Protein AF-A0A327VWJ6-F1 (afdb_monomer_lite)

Organism: NCBI:txid1539050

Structure (mmCIF, N/CA/C/O backbone):
data_AF-A0A327VWJ6-F1
#
_entry.id   AF-A0A327VWJ6-F1
#
loop_
_atom_site.group_PDB
_atom_site.id
_atom_site.type_symbol
_atom_site.label_atom_id
_atom_site.label_alt_id
_atom_site.label_comp_id
_atom_site.label_asym_id
_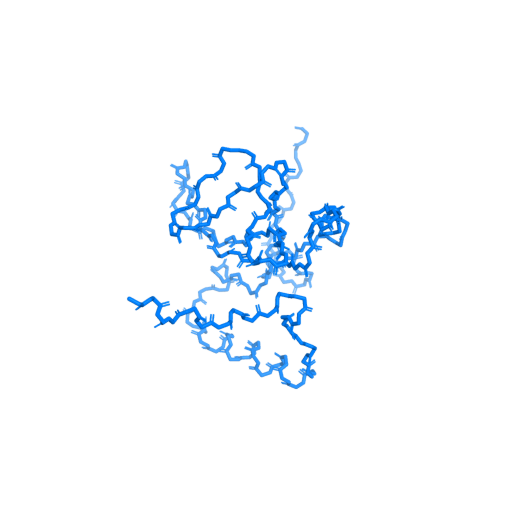atom_site.label_entity_id
_atom_site.label_seq_id
_atom_site.pdbx_PDB_ins_code
_atom_site.Cartn_x
_atom_site.Cartn_y
_atom_site.Cartn_z
_atom_site.occupancy
_atom_site.B_iso_or_equiv
_atom_site.auth_seq_id
_atom_site.auth_comp_id
_atom_site.auth_asym_id
_atom_site.auth_atom_id
_atom_site.pdbx_PDB_model_num
ATOM 1 N N . MET A 1 1 ? -24.506 30.618 5.815 1.00 36.81 1 MET A N 1
ATOM 2 C CA . MET A 1 1 ? -25.243 29.393 5.446 1.00 36.81 1 MET A CA 1
ATOM 3 C C . MET A 1 1 ? -24.244 28.503 4.733 1.00 36.81 1 MET A C 1
ATOM 5 O O . MET A 1 1 ? -23.682 28.939 3.739 1.00 36.81 1 MET A O 1
ATOM 9 N N . SER A 1 2 ? -23.863 27.390 5.363 1.00 47.78 2 SER A N 1
ATOM 10 C CA . SER A 1 2 ? -22.712 26.567 4.969 1.00 47.78 2 SER A CA 1
ATOM 11 C C . SER A 1 2 ? -23.175 25.418 4.078 1.00 47.78 2 SER A C 1
ATOM 13 O O . SER A 1 2 ? -23.230 24.274 4.519 1.00 47.78 2 SER A O 1
ATOM 15 N N . ASP A 1 3 ? -23.533 25.734 2.838 1.00 49.34 3 ASP A N 1
ATOM 16 C CA . ASP A 1 3 ? -23.884 24.739 1.828 1.00 49.34 3 ASP A CA 1
ATOM 17 C C . ASP A 1 3 ? -22.654 24.410 0.986 1.00 49.34 3 ASP A C 1
ATOM 19 O O . ASP A 1 3 ? -22.283 25.173 0.100 1.00 49.34 3 ASP A O 1
ATOM 23 N N . SER A 1 4 ? -21.996 23.297 1.317 1.00 48.88 4 SER A N 1
ATOM 24 C CA . SER A 1 4 ? -21.396 22.343 0.367 1.00 48.88 4 SER A CA 1
ATOM 25 C C . SER A 1 4 ? -20.554 21.323 1.144 1.00 48.88 4 SER A C 1
ATOM 27 O O . SER A 1 4 ? -19.333 21.256 1.019 1.00 48.88 4 SER A O 1
ATOM 29 N N . GLN A 1 5 ? -21.194 20.507 1.985 1.00 52.53 5 GLN A N 1
ATOM 30 C CA . GLN A 1 5 ? -20.631 19.182 2.239 1.00 52.53 5 GLN A CA 1
ATOM 31 C C . GLN A 1 5 ? -21.064 18.312 1.064 1.00 52.53 5 GLN A C 1
ATOM 33 O O . GLN A 1 5 ? -22.122 17.685 1.087 1.00 52.53 5 GLN A O 1
ATOM 38 N N . SER A 1 6 ? -20.271 18.337 -0.007 1.00 57.69 6 SER A N 1
ATOM 39 C CA . SER A 1 6 ? -20.333 17.293 -1.023 1.00 57.69 6 SER A CA 1
ATOM 40 C C . SER A 1 6 ? -20.274 15.950 -0.293 1.00 57.69 6 SER A C 1
ATOM 42 O O . SER A 1 6 ? -19.370 15.697 0.505 1.00 57.69 6 SER A O 1
ATOM 44 N N . LYS A 1 7 ? -21.319 15.135 -0.460 1.00 65.94 7 LYS A N 1
ATOM 45 C CA . LYS A 1 7 ? -21.467 13.860 0.243 1.00 65.94 7 LYS A CA 1
ATOM 46 C C . LYS A 1 7 ? -20.254 12.999 -0.112 1.00 65.94 7 LYS A C 1
ATOM 48 O O . LYS A 1 7 ? -20.141 12.556 -1.254 1.00 65.94 7 LYS A O 1
ATOM 53 N N . ARG A 1 8 ? -19.316 12.842 0.831 1.00 68.38 8 ARG A N 1
ATOM 54 C CA . ARG A 1 8 ? -18.117 12.018 0.630 1.00 68.38 8 ARG A CA 1
ATOM 55 C C . ARG A 1 8 ? -18.559 10.615 0.184 1.00 68.38 8 ARG A C 1
ATOM 57 O O . ARG A 1 8 ? -19.565 10.125 0.706 1.00 68.38 8 ARG A O 1
ATOM 64 N N . PRO A 1 9 ? -17.860 9.980 -0.775 1.00 78.50 9 PRO A N 1
ATOM 65 C CA . PRO A 1 9 ? -18.131 8.593 -1.124 1.00 78.50 9 PRO A CA 1
ATOM 66 C C . PRO A 1 9 ? -18.042 7.698 0.116 1.00 78.50 9 PRO A C 1
ATOM 68 O O . PRO A 1 9 ? -17.189 7.912 0.977 1.00 78.50 9 PRO A O 1
ATOM 71 N N . SER A 1 10 ? -18.925 6.705 0.195 1.00 85.81 10 SER A N 1
ATOM 72 C CA . SER A 1 10 ? -18.858 5.659 1.214 1.00 85.81 10 SER A CA 1
ATOM 73 C C . SER A 1 10 ? -17.563 4.872 1.037 1.00 85.81 10 SER A C 1
ATOM 75 O O . SER A 1 10 ? -17.284 4.366 -0.050 1.00 85.81 10 SER A O 1
ATOM 77 N N . ILE A 1 11 ? -16.767 4.773 2.102 1.00 88.19 11 ILE A N 1
ATOM 78 C CA . ILE A 1 11 ? -15.513 4.009 2.086 1.00 88.19 11 ILE A CA 1
ATOM 79 C C . ILE A 1 11 ? -15.783 2.516 1.910 1.00 88.19 11 ILE A C 1
ATOM 81 O O . ILE A 1 11 ? -15.033 1.847 1.208 1.00 88.19 11 ILE A O 1
ATOM 85 N N . ALA A 1 12 ? -16.882 2.013 2.476 1.00 86.81 12 ALA A N 1
ATOM 86 C CA . ALA A 1 12 ? -17.280 0.615 2.337 1.00 86.81 12 ALA A CA 1
ATOM 87 C C . ALA A 1 12 ? -17.583 0.221 0.877 1.00 86.81 12 ALA A C 1
ATOM 89 O O . ALA A 1 12 ? -17.473 -0.948 0.522 1.00 86.81 12 ALA A O 1
ATOM 90 N N . ASP A 1 13 ? -17.926 1.199 0.032 1.00 89.19 13 ASP A N 1
ATOM 91 C CA . ASP A 1 13 ? -18.207 1.000 -1.393 1.00 89.19 13 ASP A CA 1
ATOM 92 C C . ASP A 1 13 ? -17.003 1.354 -2.289 1.00 89.19 13 ASP A C 1
ATOM 94 O O . ASP A 1 13 ? -17.113 1.358 -3.517 1.00 89.19 13 ASP A O 1
ATOM 98 N N . ALA A 1 14 ? -15.853 1.705 -1.702 1.00 91.62 14 ALA A N 1
ATOM 99 C CA . ALA A 1 14 ? -14.676 2.107 -2.455 1.00 91.62 14 ALA A CA 1
ATOM 100 C C . ALA A 1 14 ? -13.952 0.901 -3.078 1.00 91.62 14 ALA A C 1
ATOM 102 O O . ALA A 1 14 ? -13.716 -0.123 -2.439 1.00 91.62 14 ALA A O 1
ATOM 103 N N . GLY A 1 15 ? -13.518 1.070 -4.329 1.00 91.50 15 GLY A N 1
ATOM 104 C CA . GLY A 1 15 ? -12.789 0.051 -5.084 1.00 91.50 15 GLY A CA 1
ATOM 105 C C . GLY A 1 15 ? -13.684 -0.803 -5.985 1.00 91.50 15 GLY A C 1
ATOM 106 O O . GLY A 1 15 ? -14.886 -0.588 -6.111 1.00 91.50 15 GLY A O 1
ATOM 107 N N . GLY A 1 16 ? -13.070 -1.751 -6.690 1.00 93.94 16 GLY A N 1
ATOM 108 C CA . GLY A 1 16 ? -13.778 -2.665 -7.580 1.00 93.94 16 GLY A CA 1
ATOM 109 C C . GLY A 1 16 ? -12.837 -3.663 -8.243 1.00 93.94 16 GLY A C 1
ATOM 110 O O . GLY A 1 16 ? -11.681 -3.346 -8.532 1.00 93.94 16 GLY A O 1
ATOM 111 N N . PHE A 1 17 ? -13.329 -4.877 -8.494 1.00 96.62 17 PHE A N 1
ATOM 112 C CA . PHE A 1 17 ? -12.576 -5.879 -9.245 1.00 96.62 17 PHE A CA 1
ATOM 113 C C . PHE A 1 17 ? -12.477 -5.472 -10.718 1.00 96.62 17 PHE A C 1
ATOM 115 O O . PHE A 1 17 ? -13.466 -5.077 -11.336 1.00 96.62 17 PHE A O 1
ATOM 122 N N . ILE A 1 18 ? -11.280 -5.587 -11.289 1.00 96.56 18 ILE A N 1
ATOM 123 C CA . ILE A 1 18 ? -11.020 -5.289 -12.701 1.00 96.56 18 ILE A CA 1
ATOM 124 C C . ILE A 1 18 ? -10.816 -6.575 -13.498 1.00 96.56 18 ILE A C 1
ATOM 126 O O . ILE A 1 18 ? -10.403 -7.600 -12.955 1.00 96.56 18 ILE A O 1
ATOM 130 N N . SER A 1 19 ? -11.077 -6.519 -14.806 1.00 97.75 19 SER A N 1
ATOM 131 C CA . SER A 1 19 ? -10.780 -7.641 -15.696 1.00 97.75 19 SER A CA 1
ATOM 132 C C . SER A 1 19 ? -9.270 -7.824 -15.888 1.00 97.75 19 SER A C 1
ATOM 134 O O . SER A 1 19 ? -8.475 -6.895 -15.697 1.00 97.75 19 SER A O 1
ATOM 136 N N . LYS A 1 20 ? -8.873 -9.018 -16.337 1.00 97.25 20 LYS A N 1
ATOM 137 C CA . LYS A 1 20 ? -7.486 -9.329 -16.703 1.00 97.25 20 LYS A CA 1
ATOM 138 C C . LYS A 1 20 ? -6.954 -8.368 -17.770 1.00 97.25 20 LYS A C 1
ATOM 140 O O . LYS A 1 20 ? -5.835 -7.881 -17.651 1.00 97.25 20 LYS A O 1
ATOM 145 N N . GLU A 1 21 ? -7.752 -8.071 -18.789 1.00 98.12 21 GLU A N 1
ATOM 146 C CA . GLU A 1 21 ? -7.383 -7.194 -19.907 1.00 98.12 21 GLU A CA 1
ATOM 147 C C . GLU A 1 21 ? -7.159 -5.762 -19.416 1.00 98.12 21 GLU A C 1
ATOM 149 O O . GLU A 1 21 ? -6.206 -5.090 -19.823 1.00 98.12 21 GLU A O 1
ATOM 154 N N . ARG A 1 22 ? -8.010 -5.298 -18.488 1.00 97.44 22 ARG A N 1
ATOM 155 C CA . ARG A 1 22 ? -7.843 -3.989 -17.857 1.00 97.44 22 ARG A CA 1
ATOM 156 C C . ARG A 1 22 ? -6.566 -3.937 -17.026 1.00 97.44 22 ARG A C 1
ATOM 158 O O . ARG A 1 22 ? -5.816 -2.975 -17.167 1.00 97.44 22 ARG A O 1
ATOM 165 N N . MET A 1 23 ? -6.298 -4.964 -16.218 1.00 96.56 23 MET A N 1
ATOM 166 C CA . MET A 1 23 ? -5.053 -5.082 -15.455 1.00 96.56 23 MET A CA 1
ATOM 167 C C . MET A 1 23 ? -3.832 -5.023 -16.383 1.00 96.56 23 MET A C 1
ATOM 169 O O . MET A 1 23 ? -2.949 -4.198 -16.176 1.00 96.56 23 MET A O 1
ATOM 173 N N . GLN A 1 24 ? -3.804 -5.835 -17.443 1.00 96.38 24 GLN A N 1
ATOM 174 C CA . GLN A 1 24 ? -2.701 -5.861 -18.410 1.00 96.38 24 GLN A CA 1
ATOM 175 C C . GLN A 1 24 ? -2.482 -4.497 -19.069 1.00 96.38 24 GLN A C 1
ATOM 177 O O . GLN A 1 24 ? -1.351 -4.029 -19.143 1.00 96.38 24 GLN A O 1
ATOM 182 N N . THR A 1 25 ? -3.561 -3.827 -19.482 1.00 97.62 25 THR A N 1
ATOM 183 C CA . THR A 1 25 ? -3.484 -2.489 -20.086 1.00 97.62 25 THR A CA 1
ATOM 184 C C . THR A 1 25 ? -2.840 -1.478 -19.136 1.00 97.62 25 THR A C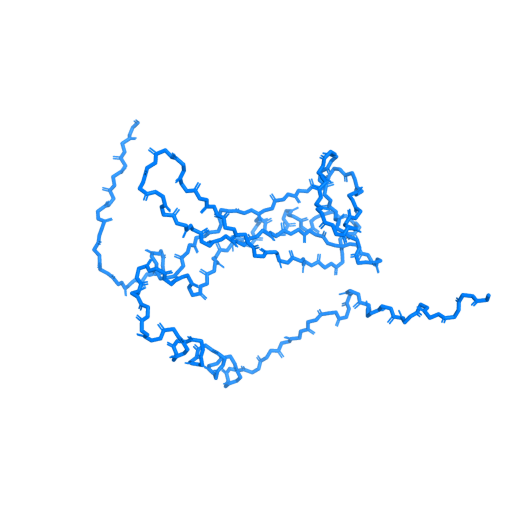 1
ATOM 186 O O . THR A 1 25 ? -1.970 -0.716 -19.550 1.00 97.62 25 THR A O 1
ATOM 189 N N . LEU A 1 26 ? -3.242 -1.474 -17.860 1.00 96.44 26 LEU A N 1
ATOM 190 C CA . LEU A 1 26 ? -2.688 -0.563 -16.855 1.00 96.44 26 LEU A CA 1
ATOM 191 C C . LEU A 1 26 ? -1.194 -0.821 -16.619 1.00 96.44 26 LEU A C 1
ATOM 193 O O . LEU A 1 26 ? -0.407 0.123 -16.644 1.00 96.44 26 LEU A O 1
ATOM 197 N N . LEU A 1 27 ? -0.803 -2.088 -16.455 1.00 93.12 27 LEU A N 1
ATOM 198 C CA . LEU A 1 27 ? 0.593 -2.464 -16.216 1.00 93.12 27 LEU A CA 1
ATOM 199 C C . LEU A 1 27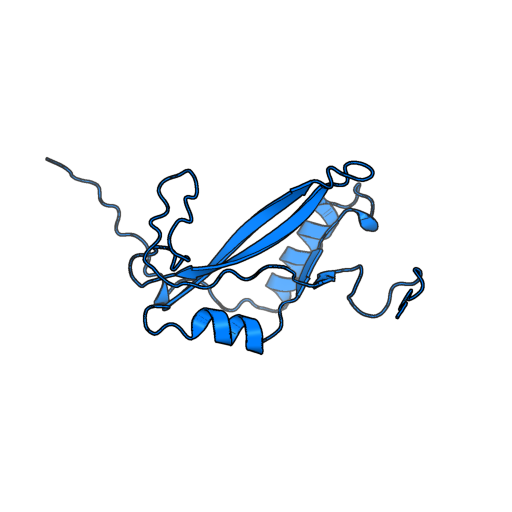 ? 1.485 -2.155 -17.427 1.00 93.12 27 LEU A C 1
ATOM 201 O O . LEU A 1 27 ? 2.545 -1.559 -17.265 1.00 93.12 27 LEU A O 1
ATOM 205 N N . THR A 1 28 ? 1.039 -2.467 -18.647 1.00 92.94 28 THR A N 1
ATOM 206 C CA . THR A 1 28 ? 1.786 -2.140 -19.872 1.00 92.94 28 THR A CA 1
ATOM 207 C C . THR A 1 28 ? 1.943 -0.633 -20.068 1.00 92.94 28 THR A C 1
ATOM 209 O O . THR A 1 28 ? 2.994 -0.185 -20.521 1.00 92.94 28 THR A O 1
ATOM 212 N N . ASN A 1 29 ? 0.924 0.166 -19.742 1.00 94.81 29 ASN A N 1
ATOM 213 C CA . ASN A 1 29 ? 1.038 1.622 -19.824 1.00 94.81 29 ASN A CA 1
ATOM 214 C C . ASN A 1 29 ? 2.067 2.157 -18.824 1.00 94.81 29 ASN A C 1
ATOM 216 O O . ASN A 1 29 ? 2.877 2.995 -19.206 1.00 94.81 29 ASN A O 1
ATOM 220 N N . TYR A 1 30 ? 2.076 1.640 -17.591 1.00 91.00 30 TYR A N 1
ATOM 221 C CA . TYR A 1 30 ? 3.076 2.006 -16.588 1.00 91.00 30 TYR A CA 1
ATOM 222 C C . TYR A 1 30 ? 4.501 1.678 -17.058 1.00 91.00 30 TYR A C 1
ATOM 224 O O . TYR A 1 30 ? 5.383 2.529 -17.001 1.00 91.00 30 TYR A O 1
ATOM 232 N N . GLU A 1 31 ? 4.714 0.474 -17.597 1.00 87.94 31 GLU A N 1
ATOM 233 C CA . GLU A 1 31 ? 6.016 0.061 -18.136 1.00 87.94 31 GLU A CA 1
ATOM 234 C C . GLU A 1 31 ? 6.483 0.944 -19.297 1.00 87.94 31 GLU A C 1
ATOM 236 O O . GLU A 1 31 ? 7.658 1.289 -19.359 1.00 87.94 31 GLU A O 1
ATOM 241 N N . LYS A 1 32 ? 5.575 1.335 -20.199 1.00 90.81 32 LYS A N 1
ATOM 242 C CA . LYS A 1 32 ? 5.895 2.237 -21.316 1.00 90.81 32 LYS A CA 1
ATOM 243 C C . LYS A 1 32 ? 6.238 3.647 -20.846 1.00 90.81 32 LYS A C 1
ATOM 245 O O . LYS A 1 32 ? 7.189 4.228 -21.351 1.00 90.81 32 LYS A O 1
ATOM 250 N N . ASP A 1 33 ? 5.482 4.176 -19.888 1.00 91.38 33 ASP A N 1
ATOM 251 C CA . ASP A 1 33 ? 5.707 5.506 -19.304 1.00 91.38 33 ASP A CA 1
ATOM 252 C C . ASP A 1 33 ? 7.053 5.593 -18.561 1.00 91.38 33 ASP A C 1
ATOM 254 O O . ASP A 1 33 ? 7.651 6.658 -18.449 1.00 91.38 33 ASP A O 1
ATOM 258 N N . HIS A 1 34 ? 7.567 4.449 -18.102 1.00 87.69 34 HIS A N 1
ATOM 259 C CA . HIS A 1 34 ? 8.828 4.343 -17.370 1.00 87.69 34 HIS A CA 1
ATOM 260 C C . HIS A 1 34 ? 9.936 3.650 -18.185 1.00 87.69 34 HIS A C 1
ATOM 262 O O . HIS A 1 34 ? 10.937 3.230 -17.610 1.00 87.69 34 HIS A O 1
ATOM 268 N N . ALA A 1 35 ? 9.789 3.531 -19.511 1.00 85.19 35 ALA A N 1
ATOM 269 C CA . ALA A 1 35 ? 10.723 2.782 -20.359 1.00 85.19 35 ALA A CA 1
ATOM 270 C C . ALA A 1 35 ? 12.155 3.354 -20.365 1.00 85.19 35 ALA A C 1
ATOM 272 O O . ALA A 1 35 ? 13.110 2.599 -20.538 1.00 85.19 35 ALA A O 1
ATOM 273 N N . ASP A 1 36 ? 12.300 4.663 -20.139 1.00 85.31 36 ASP A N 1
ATOM 274 C CA . ASP A 1 36 ? 13.596 5.353 -20.096 1.00 85.31 36 ASP A CA 1
ATOM 275 C C . ASP A 1 36 ? 14.270 5.298 -18.709 1.00 85.31 36 ASP A C 1
ATOM 277 O O . ASP A 1 36 ? 15.413 5.732 -18.548 1.00 85.31 36 ASP A O 1
ATOM 281 N N . GLN A 1 37 ? 13.581 4.776 -17.687 1.00 79.06 37 GLN A N 1
ATOM 282 C CA . GLN A 1 37 ? 14.138 4.602 -16.344 1.00 79.06 37 GLN A CA 1
ATOM 283 C C . GLN A 1 37 ? 14.880 3.264 -16.249 1.00 79.06 37 GLN A C 1
ATOM 285 O O . GLN A 1 37 ? 14.489 2.258 -16.846 1.00 79.06 37 GLN A O 1
ATOM 290 N N . LYS A 1 38 ? 15.968 3.221 -15.472 1.00 72.56 38 LYS A N 1
ATOM 291 C CA . LYS A 1 38 ? 16.676 1.959 -15.234 1.00 72.56 38 LYS A CA 1
ATOM 292 C C . LYS A 1 38 ? 15.756 1.014 -14.469 1.00 72.56 38 LYS A C 1
ATOM 294 O O . LYS A 1 38 ? 15.111 1.415 -13.507 1.00 72.56 38 LYS A O 1
ATOM 299 N N . ALA A 1 39 ? 15.739 -0.258 -14.862 1.00 66.19 39 ALA A N 1
ATOM 300 C CA . ALA A 1 39 ? 14.868 -1.264 -14.251 1.00 66.19 39 ALA A CA 1
ATOM 301 C C . ALA A 1 39 ? 15.063 -1.408 -12.727 1.00 66.19 39 ALA A C 1
ATOM 303 O O . ALA A 1 39 ? 14.120 -1.768 -12.031 1.00 66.19 39 ALA A O 1
ATOM 304 N N . THR A 1 40 ? 16.261 -1.102 -12.222 1.00 64.69 40 THR A N 1
ATOM 305 C CA . THR A 1 40 ? 16.613 -1.095 -10.792 1.00 64.69 40 THR A CA 1
ATOM 306 C C . THR A 1 40 ? 15.945 0.026 -10.001 1.00 64.69 40 THR A C 1
ATOM 308 O O . THR A 1 40 ? 15.778 -0.102 -8.793 1.00 64.69 40 THR A O 1
ATOM 311 N N . ASP A 1 41 ? 15.532 1.097 -10.677 1.00 69.62 41 ASP A N 1
ATOM 312 C CA . ASP A 1 41 ? 15.048 2.331 -10.053 1.00 69.62 41 ASP A CA 1
ATOM 313 C C . ASP A 1 41 ? 13.504 2.387 -10.059 1.00 69.62 41 ASP A C 1
ATOM 315 O O . ASP A 1 41 ? 12.880 3.292 -9.494 1.00 69.62 41 ASP A O 1
ATOM 319 N N . ILE A 1 42 ? 12.859 1.403 -10.700 1.00 77.38 42 ILE A N 1
ATOM 320 C CA . ILE A 1 42 ? 11.407 1.328 -10.864 1.00 77.38 42 ILE A CA 1
ATOM 321 C C . ILE A 1 42 ? 10.834 0.270 -9.920 1.00 77.38 42 ILE A C 1
ATOM 323 O O . ILE A 1 42 ? 10.925 -0.933 -10.165 1.00 77.38 42 ILE A O 1
ATOM 327 N N . VAL A 1 43 ? 10.127 0.724 -8.886 1.00 81.88 43 VAL A N 1
ATOM 328 C CA . VAL A 1 43 ? 9.227 -0.141 -8.113 1.00 81.88 43 VAL A CA 1
ATOM 329 C C . VAL A 1 43 ? 7.926 -0.308 -8.896 1.00 81.88 43 VAL A C 1
ATOM 331 O O . VAL A 1 43 ? 7.138 0.630 -9.001 1.00 81.88 43 VAL A O 1
ATOM 334 N N . LYS A 1 44 ? 7.699 -1.503 -9.451 1.00 85.31 44 LYS A N 1
ATOM 335 C CA . LYS A 1 44 ? 6.470 -1.837 -10.195 1.00 85.31 44 LYS A CA 1
ATOM 336 C C . LYS A 1 44 ? 5.310 -2.205 -9.277 1.00 85.31 44 LYS A C 1
ATOM 338 O O . LYS A 1 44 ? 4.151 -1.988 -9.618 1.00 85.31 44 LYS A O 1
ATOM 343 N N . ALA A 1 45 ? 5.625 -2.816 -8.141 1.00 88.50 45 ALA A N 1
ATOM 344 C CA . ALA A 1 45 ? 4.654 -3.250 -7.151 1.00 88.50 45 ALA A CA 1
ATOM 345 C C . ALA A 1 45 ? 5.320 -3.411 -5.782 1.00 88.50 45 ALA A C 1
ATOM 347 O O . ALA A 1 45 ? 6.532 -3.625 -5.696 1.00 88.50 45 ALA A O 1
ATOM 348 N N . MET A 1 46 ? 4.494 -3.362 -4.738 1.00 90.88 46 MET A N 1
ATOM 349 C CA . MET A 1 46 ? 4.855 -3.724 -3.371 1.00 90.88 46 MET A CA 1
ATOM 350 C C . MET A 1 46 ? 4.038 -4.940 -2.952 1.00 90.88 46 MET A C 1
ATOM 352 O O . MET A 1 46 ? 2.814 -4.943 -3.086 1.00 90.88 46 MET A O 1
ATOM 356 N N . CYS A 1 47 ? 4.711 -5.980 -2.468 1.00 93.12 47 CYS A N 1
ATOM 357 C CA . CYS A 1 47 ? 4.052 -7.163 -1.934 1.00 93.12 47 CYS A CA 1
ATOM 358 C C . CYS A 1 47 ? 3.951 -7.066 -0.411 1.00 93.12 47 CYS A C 1
ATOM 360 O O . CYS A 1 47 ? 4.964 -6.902 0.267 1.00 93.12 47 CYS A O 1
ATOM 362 N N . PHE A 1 48 ? 2.740 -7.232 0.115 1.00 95.00 48 PHE A N 1
ATOM 363 C CA . PHE A 1 48 ? 2.468 -7.333 1.546 1.00 95.00 48 PHE A CA 1
ATOM 364 C C . PHE A 1 48 ? 1.918 -8.719 1.856 1.00 95.00 48 PHE A C 1
ATOM 366 O O . PHE A 1 48 ? 1.149 -9.287 1.075 1.00 95.00 48 PHE A O 1
ATOM 373 N N . SER A 1 49 ? 2.296 -9.274 3.006 1.00 95.88 49 SER A N 1
ATOM 374 C CA . SER A 1 49 ? 1.721 -10.546 3.436 1.00 95.88 49 SER A CA 1
ATOM 375 C C . SER A 1 49 ? 0.233 -10.380 3.753 1.00 95.88 49 SER A C 1
ATOM 377 O O . SER A 1 49 ? -0.189 -9.373 4.327 1.00 95.88 49 SER A O 1
ATOM 379 N N . LYS A 1 50 ? -0.560 -11.400 3.411 1.00 96.38 50 LYS A N 1
ATOM 380 C CA . LYS A 1 50 ? -1.988 -11.450 3.745 1.00 96.38 50 LYS A CA 1
ATOM 381 C C . LYS A 1 50 ? -2.216 -11.225 5.241 1.00 96.38 50 LYS A C 1
ATOM 383 O O . LYS A 1 50 ? -3.075 -10.431 5.602 1.00 96.38 50 LYS A O 1
ATOM 388 N N . ASP A 1 51 ? -1.443 -11.900 6.088 1.00 97.75 51 ASP A N 1
ATOM 389 C CA . ASP A 1 51 ? -1.644 -11.870 7.538 1.00 97.75 51 ASP A CA 1
ATOM 390 C C . ASP A 1 51 ? -1.384 -10.478 8.118 1.00 97.75 51 ASP A C 1
ATOM 392 O O . ASP A 1 51 ? -2.152 -10.030 8.959 1.00 97.75 51 ASP A O 1
ATOM 396 N N . LYS A 1 52 ? -0.385 -9.744 7.609 1.00 97.69 52 LYS A N 1
ATOM 397 C CA . LYS A 1 52 ? -0.134 -8.359 8.035 1.00 97.69 52 LYS A CA 1
ATOM 398 C C . LYS A 1 52 ? -1.227 -7.396 7.586 1.00 97.69 52 LYS A C 1
ATOM 400 O O . LYS A 1 52 ? -1.601 -6.509 8.345 1.00 97.69 52 LYS A O 1
ATOM 405 N N . VAL A 1 53 ? -1.772 -7.586 6.383 1.00 97.62 53 VAL A N 1
ATOM 406 C CA . VAL A 1 53 ? -2.921 -6.793 5.918 1.00 97.62 53 VAL A CA 1
ATOM 407 C C . VAL A 1 53 ? -4.159 -7.088 6.767 1.00 97.62 53 VAL A C 1
ATOM 409 O O . VAL A 1 53 ? -4.879 -6.166 7.131 1.00 97.62 53 VAL A O 1
ATOM 412 N N . LEU A 1 54 ? -4.403 -8.353 7.119 1.00 97.12 54 LEU A N 1
ATOM 413 C CA . LEU A 1 54 ? -5.517 -8.718 7.996 1.00 97.12 54 LEU A CA 1
ATOM 414 C C . LEU A 1 54 ? -5.324 -8.204 9.426 1.00 97.12 54 LEU A C 1
ATOM 416 O O . LEU A 1 54 ? -6.289 -7.736 10.010 1.00 97.12 54 LEU A O 1
ATOM 420 N N . GLU A 1 55 ? -4.106 -8.249 9.968 1.00 96.75 55 GLU A N 1
ATOM 421 C CA . GLU A 1 55 ? -3.765 -7.676 11.277 1.00 96.75 55 GLU A CA 1
ATOM 422 C C . GLU A 1 55 ? -4.029 -6.164 11.309 1.00 96.75 55 GLU A C 1
ATOM 424 O O . GLU A 1 55 ? -4.660 -5.671 12.240 1.00 96.75 55 GLU A O 1
ATOM 429 N N . LEU A 1 56 ? -3.634 -5.437 10.256 1.00 95.62 56 LEU A N 1
ATOM 430 C CA . LEU A 1 56 ? -3.931 -4.010 10.101 1.00 95.62 56 LEU A CA 1
ATOM 431 C C . LEU A 1 56 ? -5.444 -3.725 10.069 1.00 95.62 56 LEU A C 1
ATOM 433 O O . LEU A 1 56 ? -5.897 -2.730 10.627 1.00 95.62 56 LEU A O 1
ATOM 437 N N . LEU A 1 57 ? -6.218 -4.585 9.405 1.00 95.94 57 LEU A N 1
ATOM 438 C CA . LEU A 1 57 ? -7.668 -4.439 9.235 1.00 95.94 57 LEU A CA 1
ATOM 439 C C . LEU A 1 57 ? -8.490 -5.089 10.358 1.00 95.94 57 LEU A C 1
ATOM 441 O O . LEU A 1 57 ? -9.715 -5.084 10.281 1.00 95.94 57 LEU A O 1
ATOM 445 N N . ALA A 1 58 ? -7.847 -5.650 11.385 1.00 95.50 58 ALA A N 1
ATOM 446 C CA . ALA A 1 58 ? -8.529 -6.328 12.487 1.00 95.50 58 ALA A CA 1
ATOM 447 C C . ALA A 1 58 ? -9.204 -5.364 13.481 1.00 95.50 58 ALA A C 1
ATOM 449 O O . ALA A 1 58 ? -9.900 -5.818 14.385 1.00 95.50 58 ALA A O 1
ATOM 450 N N . ASP A 1 59 ? -8.997 -4.051 13.344 1.00 92.69 59 ASP A N 1
ATOM 451 C CA . ASP A 1 59 ? -9.724 -3.046 14.121 1.00 92.69 59 ASP A CA 1
ATOM 452 C C . ASP A 1 59 ? -11.205 -3.026 13.707 1.00 92.69 59 ASP A C 1
ATOM 454 O O . ASP A 1 59 ? -11.518 -2.821 12.537 1.00 92.69 59 ASP A O 1
ATOM 458 N N . ASP A 1 60 ? -12.126 -3.180 14.661 1.00 93.19 60 ASP A N 1
ATOM 459 C CA . ASP A 1 60 ? -13.578 -3.225 14.404 1.00 93.19 60 ASP A CA 1
ATOM 460 C C . ASP A 1 60 ? -14.134 -1.959 13.725 1.00 93.19 60 ASP A C 1
ATOM 462 O O . ASP A 1 60 ? -15.233 -1.966 13.166 1.00 93.19 60 ASP A O 1
ATOM 466 N N . ARG A 1 61 ? -13.402 -0.842 13.787 1.00 92.38 61 ARG A N 1
ATOM 467 C CA . ARG A 1 61 ? -13.772 0.415 13.125 1.00 92.38 61 ARG A CA 1
ATOM 468 C C . ARG A 1 61 ? -13.343 0.437 11.657 1.00 92.38 61 ARG A C 1
ATOM 470 O O . ARG A 1 61 ? -13.819 1.298 10.917 1.00 92.38 61 ARG A O 1
ATOM 477 N N . ALA A 1 62 ? -12.435 -0.448 11.244 1.00 94.31 62 ALA A N 1
ATOM 478 C CA . ALA A 1 62 ? -11.889 -0.481 9.898 1.00 94.31 62 ALA A CA 1
ATOM 479 C C . ALA A 1 62 ? -12.947 -0.945 8.890 1.00 94.31 62 ALA A C 1
ATOM 481 O O . ALA A 1 62 ? -13.499 -2.038 8.982 1.00 94.31 62 ALA A O 1
ATOM 482 N N . VAL A 1 63 ? -13.193 -0.118 7.876 1.00 95.44 63 VAL A N 1
ATOM 483 C CA . VAL A 1 63 ? -14.065 -0.462 6.738 1.00 95.44 63 VAL A CA 1
ATOM 484 C C . VAL A 1 63 ? -13.353 -0.332 5.394 1.00 95.44 63 VAL A C 1
ATOM 486 O O . VAL A 1 63 ? -13.940 -0.611 4.352 1.00 95.44 63 VAL A O 1
ATOM 489 N N . GLY A 1 64 ? -12.094 0.108 5.401 1.00 94.19 64 GLY A N 1
ATOM 490 C CA . GLY A 1 64 ? -11.291 0.274 4.200 1.00 94.19 64 GLY A CA 1
ATOM 491 C C . GLY A 1 64 ? -9.795 0.272 4.486 1.00 94.19 64 GLY A C 1
ATOM 492 O O . GLY A 1 64 ? -9.357 0.338 5.635 1.00 94.19 64 GLY A O 1
ATOM 493 N N . LEU A 1 65 ? -9.026 0.202 3.403 1.00 95.69 65 LEU A N 1
ATOM 494 C CA . LEU A 1 65 ? -7.572 0.292 3.387 1.00 95.69 65 LEU A CA 1
ATOM 495 C C . LEU A 1 65 ? -7.180 1.502 2.539 1.00 95.69 65 LEU A C 1
ATOM 497 O O . LEU A 1 65 ? -7.584 1.603 1.378 1.00 95.69 65 LEU A O 1
ATOM 501 N N . ARG A 1 66 ? -6.367 2.397 3.093 1.00 94.38 66 ARG A N 1
ATOM 502 C CA . ARG A 1 66 ? -5.763 3.511 2.361 1.00 94.38 66 ARG A CA 1
ATOM 503 C C . ARG A 1 66 ? -4.273 3.262 2.194 1.00 94.38 66 ARG A C 1
ATOM 505 O O . ARG A 1 66 ? -3.608 2.771 3.100 1.00 94.38 66 ARG A O 1
ATOM 512 N N . ILE A 1 67 ? -3.774 3.594 1.008 1.00 95.25 67 ILE A N 1
ATOM 513 C CA . ILE A 1 67 ? -2.373 3.432 0.627 1.00 95.25 67 ILE A CA 1
ATOM 514 C C . ILE A 1 67 ? -1.815 4.817 0.322 1.00 95.25 67 ILE A C 1
ATOM 516 O O . ILE A 1 67 ? -2.300 5.498 -0.584 1.00 95.25 67 ILE A O 1
ATOM 520 N N . TYR A 1 68 ? -0.798 5.221 1.070 1.00 93.12 68 TYR A N 1
ATOM 521 C CA . TYR A 1 68 ? -0.021 6.428 0.830 1.00 93.12 68 TYR A CA 1
ATOM 522 C C . TYR A 1 68 ? 1.264 6.090 0.085 1.00 93.12 68 TYR A C 1
ATOM 524 O O . TYR A 1 68 ? 1.925 5.096 0.378 1.00 93.12 68 TYR A O 1
ATOM 532 N N . TYR A 1 69 ? 1.649 6.951 -0.854 1.00 90.44 69 TYR A N 1
ATOM 533 C CA . TYR A 1 69 ? 2.967 6.884 -1.476 1.00 90.44 69 TYR A CA 1
ATOM 534 C C . TYR A 1 69 ? 3.976 7.630 -0.604 1.00 90.44 69 TYR A C 1
ATOM 536 O O . TYR A 1 69 ? 3.802 8.817 -0.333 1.00 90.44 69 TYR A O 1
ATOM 544 N N . GLY A 1 70 ? 5.025 6.928 -0.186 1.00 88.69 70 GLY A N 1
ATOM 545 C CA . GLY A 1 70 ? 6.141 7.475 0.577 1.00 88.69 70 GLY A CA 1
ATOM 546 C C . GLY A 1 70 ? 7.441 7.454 -0.223 1.00 88.69 70 GLY A C 1
ATOM 547 O O . GLY A 1 70 ? 7.578 6.730 -1.212 1.00 88.69 70 GLY A O 1
ATOM 548 N N . ILE A 1 71 ? 8.411 8.250 0.222 1.00 88.69 71 ILE A N 1
ATOM 549 C CA . ILE A 1 71 ? 9.793 8.191 -0.253 1.00 88.69 71 ILE A CA 1
ATOM 550 C C . ILE A 1 71 ? 10.686 8.110 0.980 1.00 88.69 71 ILE A C 1
ATOM 552 O O . ILE A 1 71 ? 10.706 9.044 1.781 1.00 88.69 71 ILE A O 1
ATOM 556 N N . HIS A 1 72 ? 11.421 7.012 1.120 1.00 86.12 72 HIS A N 1
ATOM 557 C CA . HIS A 1 72 ? 12.542 6.940 2.044 1.00 86.12 72 HIS A CA 1
ATOM 558 C C . HIS A 1 72 ? 13.780 7.499 1.340 1.00 86.12 72 HIS A C 1
ATOM 560 O O . HIS A 1 72 ? 14.031 7.182 0.178 1.00 86.12 72 HIS A O 1
ATOM 566 N N . ILE A 1 73 ? 14.515 8.374 2.018 1.00 86.88 73 ILE A N 1
ATOM 567 C CA . ILE A 1 73 ? 15.767 8.936 1.518 1.00 86.88 73 ILE A CA 1
ATOM 568 C C . ILE A 1 73 ? 16.855 8.355 2.404 1.00 86.88 73 ILE A C 1
ATOM 570 O O . ILE A 1 73 ? 16.856 8.645 3.599 1.00 86.88 73 ILE A O 1
ATOM 574 N N . ASP A 1 74 ? 17.747 7.554 1.829 1.00 77.81 74 ASP A N 1
ATOM 575 C CA . ASP A 1 74 ? 18.931 7.103 2.553 1.00 77.81 74 ASP A CA 1
ATOM 576 C C . ASP A 1 74 ? 19.816 8.322 2.860 1.00 77.81 74 ASP A C 1
ATOM 578 O O . ASP A 1 74 ? 20.340 8.971 1.953 1.00 77.81 74 ASP A O 1
ATOM 582 N N . THR A 1 75 ? 19.924 8.689 4.137 1.00 79.06 75 THR A N 1
ATOM 583 C CA . THR A 1 75 ? 20.740 9.827 4.586 1.00 79.06 75 THR A CA 1
ATOM 584 C C . THR A 1 75 ? 22.161 9.436 4.964 1.00 79.06 75 THR A C 1
ATOM 586 O O . THR A 1 75 ? 23.002 10.324 5.108 1.00 79.06 75 THR A O 1
ATOM 589 N N . ASP A 1 76 ? 22.429 8.139 5.111 1.00 73.81 76 ASP A N 1
ATOM 590 C CA . ASP A 1 76 ? 23.684 7.613 5.650 1.00 73.81 76 ASP A CA 1
ATOM 591 C C . ASP A 1 76 ? 24.530 6.920 4.563 1.00 73.81 76 ASP A C 1
ATOM 593 O O . ASP A 1 76 ? 25.711 6.634 4.781 1.00 73.81 76 ASP A O 1
ATOM 597 N N . GLY A 1 77 ? 23.945 6.688 3.382 1.00 69.44 77 GLY A N 1
ATOM 598 C CA . GLY A 1 77 ? 24.593 6.143 2.192 1.00 69.44 77 GLY A CA 1
ATOM 599 C C . GLY A 1 77 ? 24.645 7.109 1.004 1.00 69.44 77 GLY A C 1
ATOM 600 O O . GLY A 1 77 ? 25.093 8.251 1.103 1.00 69.44 77 GLY A O 1
ATOM 601 N N . ASP A 1 78 ? 24.266 6.623 -0.174 1.00 71.94 78 ASP A N 1
ATOM 602 C CA . ASP A 1 78 ? 24.455 7.305 -1.463 1.00 71.94 78 ASP A CA 1
ATOM 603 C C . ASP A 1 78 ? 23.318 8.272 -1.843 1.00 71.94 78 ASP A C 1
ATOM 605 O O . ASP A 1 78 ? 23.332 8.862 -2.929 1.00 71.94 78 ASP A O 1
ATOM 609 N N . GLY A 1 79 ? 22.347 8.475 -0.948 1.00 75.81 79 GLY A N 1
ATOM 610 C CA . GLY A 1 79 ? 21.199 9.341 -1.197 1.00 75.81 79 GLY A CA 1
ATOM 611 C C . GLY A 1 79 ? 20.112 8.696 -2.055 1.00 75.81 79 GLY A C 1
ATOM 612 O O . GLY A 1 79 ? 19.255 9.422 -2.578 1.00 75.81 79 GLY A O 1
ATOM 613 N N . ILE A 1 80 ? 20.135 7.368 -2.243 1.00 78.19 80 ILE A N 1
ATOM 614 C CA . ILE A 1 80 ? 19.092 6.662 -2.989 1.00 78.19 80 ILE A CA 1
ATOM 615 C C . ILE A 1 80 ? 17.720 6.930 -2.362 1.00 78.19 80 ILE A C 1
ATOM 617 O O . ILE A 1 80 ? 17.498 6.851 -1.152 1.00 78.19 80 ILE A O 1
ATOM 621 N N . LYS A 1 81 ? 16.775 7.265 -3.243 1.00 82.56 81 LYS A N 1
ATOM 622 C CA . LYS A 1 81 ? 15.368 7.452 -2.904 1.00 82.56 81 LYS A CA 1
ATOM 623 C C . LYS A 1 81 ? 14.617 6.159 -3.165 1.00 82.56 81 LYS A C 1
ATOM 625 O O . LYS A 1 81 ? 14.440 5.769 -4.318 1.00 82.56 81 LYS A O 1
ATOM 630 N N . GLU A 1 82 ? 14.113 5.541 -2.110 1.00 81.69 82 GLU A N 1
ATOM 631 C CA . GLU A 1 82 ? 13.280 4.351 -2.208 1.00 81.69 82 GLU A CA 1
ATOM 632 C C . GLU A 1 82 ? 11.802 4.733 -2.163 1.00 81.69 82 GLU A C 1
ATOM 634 O O . GLU A 1 82 ? 11.333 5.369 -1.217 1.00 81.69 82 GLU A O 1
ATOM 639 N N . LYS A 1 83 ? 11.037 4.318 -3.176 1.00 85.81 83 LYS A N 1
ATOM 640 C CA . LYS A 1 83 ? 9.574 4.439 -3.145 1.00 85.81 83 LYS A CA 1
ATOM 641 C C . LYS A 1 83 ? 9.015 3.451 -2.118 1.00 85.81 83 LYS A C 1
ATOM 643 O O . LYS A 1 83 ? 9.339 2.267 -2.172 1.00 85.81 83 LYS A O 1
ATOM 648 N N . LYS A 1 84 ? 8.142 3.933 -1.235 1.00 88.69 84 LYS A N 1
ATOM 649 C CA . LYS A 1 84 ? 7.442 3.146 -0.210 1.00 88.69 84 LYS A CA 1
ATOM 650 C C . LYS A 1 84 ? 5.930 3.235 -0.406 1.00 88.69 84 LYS A C 1
ATOM 652 O O . LYS A 1 84 ? 5.428 4.185 -1.015 1.00 88.69 84 LYS A O 1
ATOM 657 N N . MET A 1 85 ? 5.205 2.249 0.110 1.00 92.88 85 MET A N 1
ATOM 658 C CA . MET A 1 85 ? 3.745 2.272 0.186 1.00 92.88 85 MET A CA 1
ATOM 659 C C . MET A 1 85 ? 3.334 2.064 1.636 1.00 92.88 85 MET A C 1
ATOM 661 O O . MET A 1 85 ? 3.530 0.985 2.182 1.00 92.88 85 MET A O 1
ATOM 665 N N . VAL A 1 86 ? 2.735 3.088 2.234 1.00 94.00 86 VAL A N 1
ATOM 666 C CA . VAL A 1 86 ? 2.290 3.057 3.627 1.00 94.00 86 VAL A CA 1
ATOM 667 C C . VAL A 1 86 ? 0.801 2.738 3.660 1.00 94.00 86 VAL A C 1
ATOM 669 O O . VAL A 1 86 ? -0.015 3.470 3.103 1.00 94.00 86 VAL A O 1
ATOM 672 N N . LEU A 1 87 ? 0.450 1.625 4.289 1.00 96.69 87 LEU A N 1
ATOM 673 C CA . LEU A 1 87 ? -0.903 1.103 4.406 1.00 96.69 87 LEU A CA 1
ATOM 674 C C . LEU A 1 87 ? -1.482 1.469 5.774 1.00 96.69 87 LEU A C 1
ATOM 676 O O . LEU A 1 87 ? -0.856 1.227 6.808 1.00 96.69 87 LEU A O 1
ATOM 680 N N . VAL A 1 88 ? -2.703 2.005 5.773 1.00 94.88 88 VAL A N 1
ATOM 681 C CA . VAL A 1 88 ? -3.464 2.329 6.988 1.00 94.88 88 VAL A CA 1
ATOM 682 C C . VAL A 1 88 ? -4.918 1.890 6.843 1.00 94.88 88 VAL A C 1
ATOM 684 O O . VAL A 1 88 ? -5.480 1.912 5.745 1.00 94.88 88 VAL A O 1
ATOM 687 N N . ALA A 1 89 ? -5.545 1.502 7.950 1.00 94.88 89 ALA A N 1
ATOM 688 C CA . ALA A 1 89 ? -6.982 1.260 7.982 1.00 94.88 89 ALA A CA 1
ATOM 689 C C . ALA A 1 89 ? -7.753 2.590 7.995 1.00 94.88 89 ALA A C 1
ATOM 691 O O . ALA A 1 89 ? -7.284 3.582 8.554 1.00 94.88 89 ALA A O 1
ATOM 692 N N . THR A 1 90 ? -8.949 2.607 7.410 1.00 92.88 90 THR A N 1
ATOM 693 C CA . THR A 1 90 ? -9.846 3.773 7.429 1.00 92.88 90 THR A CA 1
ATOM 694 C C . THR A 1 90 ? -11.209 3.435 8.003 1.00 92.88 90 THR A C 1
ATOM 696 O O . THR A 1 90 ? -11.747 2.360 7.725 1.00 92.88 90 THR A O 1
ATOM 699 N N . ASP A 1 91 ? -11.793 4.377 8.739 1.00 91.75 91 ASP A N 1
ATOM 700 C CA . ASP A 1 91 ? -13.134 4.255 9.304 1.00 91.75 91 ASP A CA 1
ATOM 701 C C . ASP A 1 91 ? -14.247 4.608 8.294 1.00 91.75 91 ASP A C 1
ATOM 703 O O . ASP A 1 91 ? -13.999 5.028 7.158 1.00 91.75 91 ASP A O 1
ATOM 707 N N . ALA A 1 92 ? -15.506 4.445 8.710 1.00 91.25 92 ALA A N 1
ATOM 708 C CA . ALA A 1 92 ? -16.680 4.734 7.880 1.00 91.25 92 ALA A CA 1
ATOM 709 C C . ALA A 1 92 ? -16.840 6.212 7.481 1.00 91.25 92 ALA A C 1
ATOM 711 O O . ALA A 1 92 ? -17.566 6.512 6.532 1.00 91.25 92 ALA A O 1
ATOM 712 N N . ASN A 1 93 ? -16.155 7.132 8.164 1.00 87.69 93 ASN A N 1
ATOM 713 C CA . ASN A 1 93 ? -16.136 8.558 7.837 1.00 87.69 93 ASN A CA 1
ATOM 714 C C . ASN A 1 93 ? -15.024 8.910 6.832 1.00 87.69 93 ASN A C 1
ATOM 716 O O . ASN A 1 93 ? -14.972 10.041 6.328 1.00 87.69 93 ASN A O 1
ATOM 720 N N . GLY A 1 94 ? -14.148 7.947 6.526 1.00 87.00 94 GLY A N 1
ATOM 721 C CA . GLY A 1 94 ? -12.948 8.145 5.723 1.00 87.00 94 GLY A CA 1
ATOM 722 C C . GLY A 1 94 ? -11.780 8.739 6.496 1.00 87.00 94 GLY A C 1
ATOM 723 O O . GLY A 1 94 ? -10.846 9.230 5.854 1.00 87.00 94 GLY A O 1
ATOM 724 N N . ASP A 1 95 ? -11.813 8.692 7.826 1.00 88.06 95 ASP A N 1
ATOM 725 C CA . ASP A 1 95 ? -10.679 9.062 8.669 1.00 88.06 95 ASP A CA 1
ATOM 726 C C . ASP A 1 95 ? -9.697 7.882 8.767 1.00 88.06 95 ASP A C 1
ATOM 728 O O . ASP A 1 95 ? -10.105 6.719 8.724 1.00 88.06 95 ASP A O 1
ATOM 732 N N . ASP A 1 96 ? -8.401 8.172 8.900 1.00 90.88 96 ASP A N 1
ATOM 733 C CA . ASP A 1 96 ? -7.392 7.129 9.107 1.00 90.88 96 ASP A CA 1
ATOM 734 C C . ASP A 1 96 ? -7.374 6.673 10.567 1.00 90.88 96 ASP A C 1
ATOM 736 O O . ASP A 1 96 ? -7.393 7.474 11.508 1.00 90.88 96 ASP A O 1
ATOM 740 N N . ILE A 1 97 ? -7.256 5.367 10.764 1.00 91.50 97 ILE A N 1
ATOM 741 C CA . ILE A 1 97 ? -7.060 4.766 12.077 1.00 91.50 97 ILE A CA 1
ATOM 742 C C . ILE A 1 97 ? -5.553 4.655 12.306 1.00 91.50 97 ILE A C 1
ATOM 744 O O . ILE A 1 97 ? -4.902 3.722 11.844 1.00 91.50 97 ILE A O 1
ATOM 748 N N . LEU A 1 98 ? -4.996 5.646 12.999 1.00 90.44 98 LEU A N 1
ATOM 749 C CA . LEU A 1 98 ? -3.558 5.788 13.238 1.00 90.44 98 LEU A CA 1
ATOM 750 C C . LEU A 1 98 ? -3.208 5.599 14.724 1.00 90.44 98 LEU A C 1
ATOM 752 O O . LEU A 1 98 ? -4.075 5.774 15.594 1.00 90.44 98 LEU A O 1
ATOM 756 N N . PRO A 1 99 ? -1.940 5.273 15.044 1.00 87.62 99 PRO A N 1
ATOM 757 C CA . PRO A 1 99 ? -1.423 5.396 16.399 1.00 87.62 99 PRO A CA 1
ATOM 758 C C . PRO A 1 99 ? -1.676 6.796 16.973 1.00 87.62 99 PRO A C 1
ATOM 760 O O . PRO A 1 99 ? -1.815 7.779 16.238 1.00 87.62 99 PRO A O 1
ATOM 763 N N . ALA A 1 100 ? -1.710 6.893 18.304 1.00 77.12 100 ALA A N 1
ATOM 764 C CA . ALA A 1 100 ? -1.671 8.199 18.954 1.00 77.12 100 ALA A CA 1
ATOM 765 C C . ALA A 1 100 ? -0.386 8.945 18.537 1.00 77.12 100 ALA A C 1
ATOM 767 O O . ALA A 1 100 ? 0.627 8.314 18.247 1.00 77.12 100 ALA A O 1
ATOM 768 N N . ASP A 1 101 ? -0.455 10.275 18.479 1.00 76.00 101 ASP A N 1
ATOM 769 C CA . ASP A 1 101 ? 0.672 11.176 18.183 1.00 76.00 101 ASP A CA 1
ATOM 770 C C . ASP A 1 101 ? 1.176 11.199 16.728 1.00 76.00 101 ASP A C 1
ATOM 772 O O . ASP A 1 101 ? 2.100 11.947 16.404 1.00 76.00 101 ASP A O 1
ATOM 776 N N . VAL A 1 102 ? 0.537 10.464 15.812 1.00 76.44 102 VAL A N 1
ATOM 777 C CA . VAL A 1 102 ? 0.795 10.617 14.374 1.00 76.44 102 VAL A CA 1
ATOM 778 C C . VAL A 1 102 ? 0.043 11.835 13.847 1.00 76.44 102 VAL A C 1
ATOM 780 O O . VAL A 1 102 ? -1.187 11.860 13.806 1.00 76.44 102 VAL A O 1
ATOM 783 N N . THR A 1 103 ? 0.789 12.837 13.391 1.00 68.38 103 THR A N 1
ATOM 784 C CA . THR A 1 103 ? 0.254 13.974 12.636 1.00 68.38 103 THR A CA 1
ATOM 785 C C . THR A 1 103 ? 0.752 13.906 11.202 1.00 68.38 103 THR A C 1
ATOM 787 O O . THR A 1 103 ? 1.953 14.002 10.957 1.00 68.38 103 THR A O 1
ATOM 790 N N . LEU A 1 104 ? -0.170 13.760 10.256 1.00 68.44 104 LEU A N 1
ATOM 791 C CA . LEU A 1 104 ? 0.110 13.939 8.836 1.00 68.44 104 LEU A CA 1
ATOM 792 C C . LEU A 1 104 ? -0.422 15.312 8.412 1.00 68.44 104 LEU A C 1
ATOM 794 O O . LEU A 1 104 ? -1.557 15.676 8.740 1.00 68.44 104 LEU A O 1
ATOM 798 N N . ASP A 1 105 ? 0.394 16.076 7.689 1.00 62.69 105 ASP A N 1
ATOM 799 C CA . ASP A 1 105 ? -0.025 17.358 7.127 1.00 62.69 105 ASP A CA 1
ATOM 800 C C . ASP A 1 105 ? -1.220 17.161 6.176 1.00 62.69 105 ASP A C 1
ATOM 802 O O . ASP A 1 105 ? -1.278 16.197 5.414 1.00 62.69 105 ASP A O 1
ATOM 806 N N . GLY A 1 106 ? -2.187 18.086 6.205 1.00 58.69 106 GLY A N 1
ATOM 807 C CA . GLY A 1 106 ? -3.332 18.070 5.280 1.00 58.69 106 GLY A CA 1
ATOM 808 C C . GLY A 1 106 ? -4.676 17.609 5.857 1.00 58.69 106 GLY A C 1
ATOM 809 O O . GLY A 1 106 ? -5.603 17.353 5.092 1.00 58.69 106 GLY A O 1
ATOM 810 N N . GLY A 1 107 ? -4.830 17.558 7.185 1.00 54.12 107 GLY A N 1
ATOM 811 C CA . GLY A 1 107 ? -6.141 17.371 7.827 1.00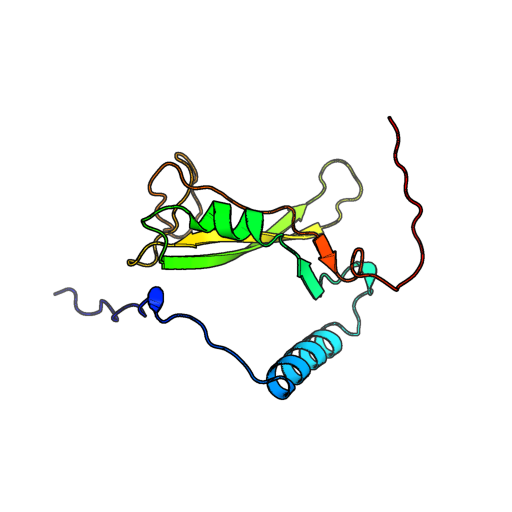 54.12 107 GLY A CA 1
ATOM 812 C C . GLY A 1 107 ? -6.556 15.915 8.053 1.00 54.12 107 GLY A C 1
ATOM 813 O O . GLY A 1 107 ? -7.745 15.641 8.219 1.00 54.12 107 GLY A O 1
ATOM 814 N N . ILE A 1 108 ? -5.592 14.994 8.080 1.00 58.41 108 ILE A N 1
ATOM 815 C CA . ILE A 1 108 ? -5.813 13.603 8.483 1.00 58.41 108 ILE A CA 1
ATOM 816 C C . ILE A 1 108 ? -6.016 13.566 10.001 1.00 58.41 108 ILE A C 1
ATOM 818 O O . ILE A 1 108 ? -5.171 14.029 10.767 1.00 58.41 108 ILE A O 1
ATOM 822 N N . GLN A 1 109 ? -7.162 13.047 10.443 1.00 57.03 109 GLN A N 1
ATOM 823 C CA . GLN A 1 109 ? -7.489 12.942 11.863 1.00 57.03 109 GLN A CA 1
ATOM 824 C C . GLN A 1 109 ? -7.086 11.563 12.382 1.00 57.03 109 GLN A C 1
ATOM 826 O O . GLN A 1 109 ? -7.730 10.573 12.056 1.00 57.03 109 GLN A O 1
ATOM 831 N N . ALA A 1 110 ? -6.037 11.504 13.202 1.00 57.38 110 ALA A N 1
ATOM 832 C CA . ALA A 1 110 ? -5.656 10.289 13.911 1.00 57.38 110 ALA A CA 1
ATOM 833 C C . ALA A 1 110 ? -6.632 10.023 15.068 1.00 57.38 110 ALA A C 1
ATOM 835 O O . ALA A 1 110 ? -6.790 10.852 15.967 1.00 57.38 110 ALA A O 1
ATOM 836 N N . LYS A 1 111 ? -7.276 8.851 15.072 1.00 55.97 111 LYS A N 1
ATOM 837 C CA . LYS A 1 111 ? -8.108 8.382 16.191 1.00 55.97 111 LYS A CA 1
ATOM 838 C C . LYS A 1 111 ? -7.568 7.071 16.761 1.00 55.97 111 LYS A C 1
ATOM 840 O O . LYS A 1 111 ? -8.066 6.008 16.411 1.00 55.97 111 LYS A O 1
ATOM 845 N N . SER A 1 112 ? -6.604 7.202 17.677 1.00 63.97 112 SER A N 1
ATOM 846 C CA . SER A 1 112 ? -6.116 6.216 18.663 1.00 63.97 112 SER A CA 1
ATOM 847 C C . SER A 1 112 ? -5.771 4.788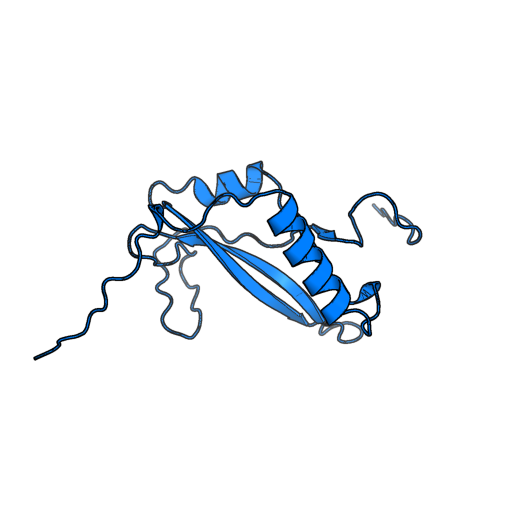 18.194 1.00 63.97 112 SER A C 1
ATOM 849 O O . SER A 1 112 ? -6.582 4.106 17.572 1.00 63.97 112 SER A O 1
ATOM 851 N N . ALA A 1 113 ? -4.635 4.282 18.692 1.00 70.50 113 ALA A N 1
ATOM 852 C CA . ALA A 1 113 ? -4.232 2.865 18.734 1.00 70.50 113 ALA A CA 1
ATOM 853 C C . ALA A 1 113 ? -4.294 2.076 17.407 1.00 70.50 113 ALA A C 1
ATOM 855 O O . ALA A 1 113 ? -4.394 0.853 17.433 1.00 70.50 113 ALA A O 1
ATOM 856 N N . GLY A 1 114 ? -4.218 2.754 16.259 1.00 83.31 114 GLY A N 1
ATOM 857 C CA . GLY A 1 114 ? -4.088 2.096 14.958 1.00 83.31 114 GLY A CA 1
ATOM 858 C C . GLY A 1 114 ? -2.696 1.513 14.716 1.00 83.31 114 GLY A C 1
ATOM 859 O O . GLY A 1 114 ? -1.729 1.882 15.384 1.00 83.31 114 GLY A O 1
ATOM 860 N N . LEU A 1 115 ? -2.593 0.628 13.726 1.00 92.38 115 LEU A N 1
ATOM 861 C CA . LEU A 1 115 ? -1.324 0.138 13.187 1.00 92.38 115 LEU A CA 1
ATOM 862 C C . LEU A 1 115 ? -0.984 0.880 11.888 1.00 92.38 115 LEU A C 1
ATOM 864 O O . LEU A 1 115 ? -1.862 1.405 11.205 1.00 92.38 115 LEU A O 1
ATOM 868 N N . ILE A 1 116 ? 0.300 0.898 11.540 1.00 94.06 116 ILE A N 1
ATOM 869 C CA . ILE A 1 116 ? 0.801 1.378 10.249 1.00 94.06 116 ILE A CA 1
ATOM 870 C C . ILE A 1 116 ? 1.613 0.239 9.647 1.00 94.06 116 ILE A C 1
ATOM 872 O O . ILE A 1 116 ? 2.457 -0.337 10.333 1.00 94.06 116 ILE A O 1
ATOM 876 N N . LEU A 1 117 ? 1.351 -0.090 8.385 1.00 95.19 117 LEU A N 1
ATOM 877 C CA . LEU A 1 117 ? 2.071 -1.140 7.675 1.00 95.19 117 LEU A CA 1
ATOM 878 C C . LEU A 1 117 ? 2.890 -0.539 6.528 1.00 95.19 117 LEU A C 1
ATOM 880 O O . LEU A 1 117 ? 2.342 0.092 5.631 1.00 95.19 117 LEU A O 1
ATOM 884 N N . ASP A 1 118 ? 4.193 -0.777 6.551 1.00 92.56 118 ASP A N 1
ATOM 885 C CA . ASP A 1 118 ? 5.139 -0.555 5.450 1.00 92.56 118 ASP A CA 1
ATOM 886 C C . ASP A 1 118 ? 6.104 -1.763 5.421 1.00 92.56 118 ASP A C 1
ATOM 888 O O 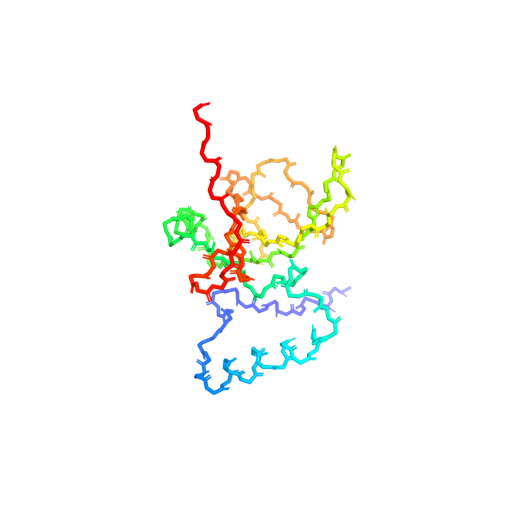. ASP A 1 118 ? 5.792 -2.804 6.006 1.00 92.56 118 ASP A O 1
ATOM 892 N N . ASP A 1 119 ? 7.236 -1.663 4.725 1.00 89.81 119 ASP A N 1
ATOM 893 C CA . ASP A 1 119 ? 8.222 -2.732 4.507 1.00 89.81 119 ASP A CA 1
ATOM 894 C C . ASP A 1 119 ? 7.708 -3.863 3.606 1.00 89.81 119 ASP A C 1
ATOM 896 O O . ASP A 1 119 ? 8.067 -5.038 3.728 1.00 89.81 119 ASP A O 1
ATOM 900 N N . GLY A 1 120 ? 6.868 -3.490 2.638 1.00 89.31 120 GLY A N 1
ATOM 901 C CA . GLY A 1 120 ? 6.504 -4.371 1.536 1.00 89.31 120 GLY A CA 1
ATOM 902 C C . GLY A 1 120 ? 7.722 -4.747 0.685 1.00 89.31 120 GLY A C 1
ATOM 903 O O . GLY A 1 120 ? 8.661 -3.970 0.521 1.00 89.31 120 GLY A O 1
ATOM 904 N N . LEU A 1 121 ? 7.696 -5.936 0.081 1.00 89.38 121 LEU A N 1
ATOM 905 C CA . LEU A 1 121 ? 8.785 -6.401 -0.783 1.00 89.38 121 LEU A CA 1
ATOM 906 C C . LEU A 1 121 ? 8.663 -5.784 -2.187 1.00 89.38 121 LEU A C 1
ATOM 908 O O . LEU A 1 121 ? 7.639 -6.007 -2.848 1.00 89.38 121 LEU A O 1
ATOM 912 N N . PRO A 1 122 ? 9.668 -5.026 -2.674 1.00 87.19 122 PRO A N 1
ATOM 913 C CA . PRO A 1 122 ? 9.599 -4.405 -3.991 1.00 87.19 122 PRO A CA 1
ATOM 914 C C . PRO A 1 122 ? 9.813 -5.392 -5.124 1.00 87.19 122 PRO A C 1
ATOM 916 O O . PRO A 1 122 ? 10.753 -6.186 -5.136 1.00 87.19 122 PRO A O 1
ATOM 919 N N . CYS A 1 123 ? 8.959 -5.276 -6.136 1.00 82.12 123 CYS A N 1
ATOM 920 C CA . CYS A 1 123 ? 9.158 -5.928 -7.419 1.00 82.12 123 CYS A CA 1
ATOM 921 C C . CYS A 1 123 ? 9.693 -4.922 -8.447 1.00 82.12 123 CYS A C 1
ATOM 923 O O . CYS A 1 123 ? 9.183 -3.798 -8.519 1.00 82.12 123 CYS A O 1
ATOM 925 N N . PRO A 1 124 ? 10.689 -5.319 -9.261 1.00 71.38 124 PRO A N 1
ATOM 926 C CA . PRO A 1 124 ? 11.065 -6.708 -9.559 1.00 71.38 124 PRO A CA 1
ATOM 927 C C . PRO A 1 124 ? 12.106 -7.354 -8.628 1.00 71.38 124 PRO A C 1
ATOM 929 O O . PRO A 1 124 ? 12.263 -8.567 -8.702 1.00 71.38 124 PRO A O 1
ATOM 932 N N . ASN A 1 125 ? 12.774 -6.598 -7.752 1.00 69.81 125 ASN A N 1
ATOM 933 C CA . ASN A 1 125 ? 13.954 -7.060 -7.001 1.00 69.81 125 ASN A CA 1
ATOM 934 C C . ASN A 1 125 ? 13.738 -8.369 -6.214 1.00 69.81 125 ASN A C 1
ATOM 936 O O . ASN A 1 125 ? 14.653 -9.184 -6.121 1.00 69.81 125 ASN A O 1
ATOM 940 N N . TYR A 1 126 ? 12.521 -8.598 -5.709 1.00 71.06 126 TYR A N 1
ATOM 941 C CA . TYR A 1 126 ? 12.160 -9.797 -4.942 1.00 71.06 126 TYR A CA 1
ATOM 942 C C . TYR A 1 126 ? 11.055 -10.649 -5.592 1.00 71.06 126 TYR A C 1
ATOM 944 O O . TYR A 1 126 ? 10.593 -11.627 -5.006 1.00 71.06 126 TYR A O 1
ATOM 952 N N . CYS A 1 127 ? 10.639 -10.316 -6.818 1.00 64.38 127 CYS A N 1
ATOM 953 C CA . CYS A 1 127 ? 9.732 -11.146 -7.609 1.00 64.38 127 CYS A CA 1
ATOM 954 C C . CYS A 1 127 ? 10.564 -12.197 -8.372 1.00 64.38 127 CYS A C 1
ATOM 956 O O . CYS A 1 127 ? 11.405 -11.850 -9.195 1.00 64.38 127 CYS A O 1
ATOM 958 N N . GLY A 1 128 ? 10.350 -13.487 -8.090 1.00 51.47 128 GLY A N 1
ATOM 959 C CA . GLY A 1 128 ? 11.163 -14.588 -8.620 1.00 51.47 128 GLY A CA 1
ATOM 960 C C . GLY A 1 128 ? 11.374 -14.560 -10.141 1.00 51.47 128 GLY A C 1
ATOM 961 O O . GLY A 1 128 ? 10.417 -14.654 -10.905 1.00 51.47 128 GLY A O 1
ATOM 962 N N . GLY A 1 129 ? 12.650 -14.506 -10.550 1.00 49.50 129 GLY A N 1
ATOM 963 C CA . GLY A 1 129 ? 13.109 -14.769 -11.920 1.00 49.50 129 GLY A CA 1
ATOM 964 C C . GLY A 1 129 ? 13.706 -13.570 -12.662 1.00 49.50 129 GLY A C 1
ATOM 965 O O . GLY A 1 129 ? 13.175 -13.174 -13.693 1.00 49.50 129 GLY A O 1
ATOM 966 N N . GLY A 1 130 ? 14.828 -13.019 -12.182 1.00 42.25 130 GLY A N 1
ATOM 967 C CA . GLY A 1 130 ? 15.515 -11.914 -12.866 1.00 42.25 130 GLY A CA 1
ATOM 968 C C . GLY A 1 130 ? 16.929 -11.585 -12.372 1.00 42.25 130 GLY A C 1
ATOM 969 O O . GLY A 1 130 ? 17.258 -10.418 -12.276 1.00 42.25 130 GLY A O 1
ATOM 970 N N . GLY A 1 131 ? 17.730 -12.603 -12.032 1.00 42.66 131 GLY A N 1
ATOM 971 C CA . GLY A 1 131 ? 19.205 -12.604 -12.052 1.00 42.66 131 GLY A CA 1
ATOM 972 C C . GLY A 1 131 ? 20.002 -11.440 -11.431 1.00 42.66 131 GLY A C 1
ATOM 973 O O . GLY A 1 131 ? 20.273 -10.454 -12.104 1.00 42.66 131 GLY A O 1
ATOM 974 N N . GLY A 1 132 ? 20.589 -11.692 -10.252 1.00 43.94 132 GLY A N 1
ATOM 975 C CA . GLY A 1 132 ? 21.944 -11.217 -9.922 1.00 43.94 132 GLY A CA 1
ATOM 976 C C . GLY A 1 132 ? 22.067 -10.306 -8.699 1.00 43.94 132 GLY A C 1
ATOM 977 O O . GLY A 1 132 ? 22.019 -9.092 -8.830 1.00 43.94 132 GLY A O 1
ATOM 978 N N . GLY A 1 133 ? 22.324 -10.888 -7.524 1.00 39.22 133 GLY A N 1
ATOM 979 C CA . GLY A 1 133 ? 22.680 -10.122 -6.323 1.00 39.22 133 GLY A CA 1
ATOM 980 C C . GLY A 1 133 ? 22.638 -10.944 -5.041 1.00 39.22 133 GLY A C 1
ATOM 981 O O . GLY A 1 133 ? 21.802 -10.703 -4.186 1.00 39.22 133 GLY A O 1
ATOM 982 N N . THR A 1 134 ? 23.489 -11.969 -4.988 1.00 42.09 134 THR A N 1
ATOM 983 C CA . THR A 1 134 ? 23.955 -12.734 -3.814 1.00 42.09 134 THR A CA 1
ATOM 984 C C . THR A 1 134 ? 23.325 -12.415 -2.457 1.00 42.09 134 THR A C 1
ATOM 986 O O . THR A 1 134 ? 23.557 -11.355 -1.878 1.00 42.09 134 THR A O 1
ATOM 989 N N . GLY A 1 135 ? 22.659 -13.427 -1.896 1.00 48.91 135 GLY A N 1
ATOM 990 C CA . GLY A 1 135 ? 22.376 -13.497 -0.473 1.00 48.91 135 GLY A CA 1
ATOM 991 C C . GLY A 1 135 ? 23.639 -13.264 0.356 1.00 48.91 135 GLY A C 1
ATOM 992 O O . GLY A 1 135 ? 24.658 -13.927 0.169 1.00 48.91 135 GLY A O 1
ATOM 993 N N . GLY A 1 136 ? 23.539 -12.312 1.272 1.00 37.53 136 GLY A N 1
ATOM 994 C CA . GLY A 1 136 ? 24.477 -12.088 2.357 1.00 37.53 136 GLY A CA 1
ATOM 995 C C . GLY A 1 136 ? 23.725 -12.207 3.670 1.00 37.53 136 GLY A C 1
ATOM 996 O O . GLY A 1 136 ? 23.505 -11.209 4.342 1.00 37.53 136 GLY A O 1
ATOM 997 N N . GLY A 1 137 ? 23.300 -13.425 4.009 1.00 42.50 137 GLY A N 1
ATOM 998 C CA . GLY A 1 137 ? 23.063 -13.749 5.407 1.00 42.50 137 GLY A CA 1
ATOM 999 C C . GLY A 1 137 ? 24.404 -13.671 6.130 1.00 42.50 137 GLY A C 1
ATOM 1000 O O . GLY A 1 137 ? 25.365 -14.325 5.719 1.00 42.50 137 GLY A O 1
ATOM 1001 N N . LYS A 1 138 ? 24.472 -12.847 7.167 1.00 39.66 138 LYS A N 1
ATOM 1002 C CA . LYS A 1 138 ? 25.468 -12.968 8.222 1.00 39.66 138 LYS A CA 1
ATOM 1003 C C . LYS A 1 138 ? 24.745 -12.814 9.551 1.00 39.66 138 LYS A C 1
ATOM 1005 O O . LYS A 1 138 ? 24.118 -11.785 9.777 1.00 39.66 138 LYS A O 1
ATOM 1010 N N . ASP A 1 139 ? 24.778 -13.927 10.277 1.00 43.66 139 ASP A N 1
ATOM 1011 C CA . ASP A 1 139 ? 24.853 -14.116 11.731 1.00 43.66 139 ASP A CA 1
ATOM 1012 C C . ASP A 1 139 ? 24.742 -12.870 12.622 1.00 43.66 139 ASP A C 1
ATOM 1014 O O . ASP A 1 139 ? 25.532 -11.916 12.426 1.00 43.66 139 ASP A O 1
#

Secondary structure (DSSP, 8-state):
-------PPPGGG------HHHHHHHHHHHHHHTTTS-GGG---EEE--HHHHHHHTTSTT--EEEEEEEEEE-SSSS--EEEEEEEEEE-TTS-EE--TT---TTT----SS---B--PEEETTTSSS----------

pLDDT: mean 80.24, std 17.32, range [36.81, 98.12]

Sequence (139 aa):
MSDSQSKRPSIADAGGFISKERMQTLLTNYEKDHADQKATDIVKAMCFSKDKVLELLADDRAVGLRIYYGIHIDTDGDGIKEKKMVLVATDANGDDILPADVTLDGGIQAKSAGLILDDGLPCPNYCGGGGGGTGGGKD

Foldseek 3Di:
DDPDPPPDDFQLPPDDDDDPVVVVVVLVVVCVVCVVPDQVLDQSDFADDPVVVCVLQVPPQFNHKDWDWDWDFPPPDDRRTDIKIKIFGAGRVRATADDPPDDDPDDRDHDHDGDIDIPTDTPPVPPPDDDDDDDDDDD

Radius of gyration: 18.59 Å; chains: 1; bounding box: 51×44×40 Å